Protein AF-A0A9N9FS34-F1 (afdb_monomer)

Mean predicted aligned error: 12.71 Å

Structure (mmCIF, N/CA/C/O backbone):
data_AF-A0A9N9FS34-F1
#
_entry.id   AF-A0A9N9FS34-F1
#
loop_
_atom_site.group_PDB
_atom_site.id
_atom_site.type_symbol
_atom_site.label_atom_id
_atom_site.label_alt_id
_atom_site.label_comp_id
_atom_site.label_asym_id
_atom_site.label_entity_id
_atom_site.label_seq_id
_atom_site.pdbx_PDB_ins_code
_atom_site.Cartn_x
_atom_site.Cartn_y
_atom_site.Cartn_z
_atom_site.occupancy
_atom_site.B_iso_or_equiv
_atom_site.auth_seq_id
_atom_site.auth_comp_id
_atom_site.auth_asym_id
_atom_site.auth_atom_id
_atom_site.pdbx_PDB_model_num
ATOM 1 N N . MET A 1 1 ? -15.683 12.906 25.483 1.00 79.81 1 MET A N 1
ATOM 2 C CA . MET A 1 1 ? -17.028 13.207 24.945 1.00 79.81 1 MET A CA 1
ATOM 3 C C . MET A 1 1 ? -18.031 12.096 25.262 1.00 79.81 1 MET A C 1
ATOM 5 O O . MET A 1 1 ? -18.938 12.357 26.033 1.00 79.81 1 MET A O 1
ATOM 9 N N . LEU A 1 2 ? -17.842 10.854 24.787 1.00 90.06 2 LEU A N 1
ATOM 10 C CA . LEU A 1 2 ? -18.815 9.758 24.986 1.00 90.06 2 LEU A CA 1
ATOM 11 C C . LEU A 1 2 ? -19.001 9.322 26.453 1.00 90.06 2 LEU A C 1
ATOM 13 O O . LEU A 1 2 ? -20.135 9.192 26.899 1.00 90.06 2 LEU A O 1
ATOM 17 N N . ARG A 1 3 ? -17.924 9.222 27.248 1.00 89.62 3 ARG A N 1
ATOM 18 C CA . ARG A 1 3 ? -18.037 8.961 28.704 1.00 89.62 3 ARG A CA 1
ATOM 19 C C . ARG A 1 3 ? -18.913 9.981 29.441 1.00 89.62 3 ARG A C 1
ATOM 21 O O . ARG A 1 3 ? -19.637 9.620 30.35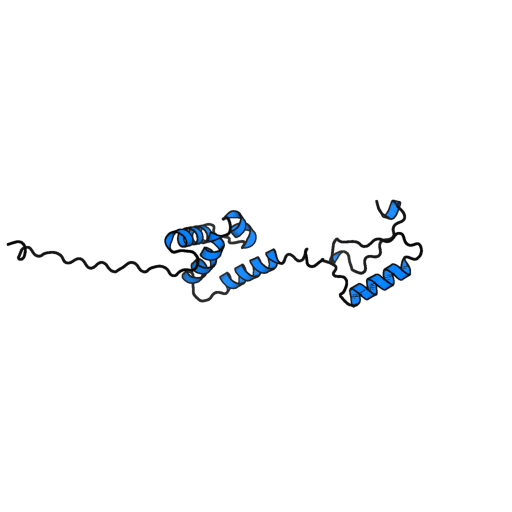6 1.00 89.62 3 ARG A O 1
ATOM 28 N N . HIS A 1 4 ? -18.886 11.248 29.018 1.00 91.00 4 HIS A N 1
ATOM 29 C CA . HIS A 1 4 ? -19.701 12.307 29.633 1.00 91.00 4 HIS A CA 1
ATOM 30 C C . HIS A 1 4 ? -21.183 12.209 29.235 1.00 91.00 4 HIS A C 1
ATOM 32 O O . HIS A 1 4 ? -22.031 12.800 29.889 1.00 91.00 4 HIS A O 1
ATOM 38 N N . MET A 1 5 ? -21.497 11.451 28.181 1.00 90.62 5 MET A N 1
ATOM 39 C CA . MET A 1 5 ? -22.861 11.142 27.744 1.00 90.62 5 MET A CA 1
ATOM 40 C C . MET A 1 5 ? -23.382 9.825 28.350 1.00 90.62 5 MET A C 1
ATOM 42 O O . MET A 1 5 ? -24.406 9.315 27.902 1.00 90.62 5 MET A O 1
ATOM 46 N N . GLY A 1 6 ? -22.671 9.260 29.336 1.00 91.88 6 GLY A N 1
ATOM 47 C CA . GLY A 1 6 ? -23.024 7.994 29.982 1.00 91.88 6 GLY A CA 1
ATOM 48 C C . GLY A 1 6 ? -22.646 6.744 29.184 1.00 91.88 6 GLY A C 1
ATOM 49 O O . GLY A 1 6 ? -23.124 5.663 29.507 1.00 91.88 6 GLY A O 1
ATOM 50 N N . CYS A 1 7 ? -21.816 6.862 28.141 1.00 94.19 7 CYS A N 1
ATOM 51 C CA . CYS A 1 7 ? -21.351 5.692 27.398 1.00 94.19 7 CYS A CA 1
ATOM 52 C C . CYS A 1 7 ? -20.187 4.984 28.108 1.00 94.19 7 CYS A C 1
ATOM 54 O O . CYS A 1 7 ? -19.284 5.637 28.642 1.00 94.19 7 CYS A O 1
ATOM 56 N N . ILE A 1 8 ? -20.151 3.658 27.996 1.00 94.44 8 ILE A N 1
ATOM 57 C CA . ILE A 1 8 ? -19.084 2.776 28.481 1.00 94.44 8 ILE A CA 1
ATOM 58 C C . ILE A 1 8 ? -18.320 2.212 27.275 1.00 94.44 8 ILE A C 1
ATOM 60 O O . ILE A 1 8 ? -18.922 1.846 26.267 1.00 94.44 8 ILE A O 1
ATOM 64 N N . GLU A 1 9 ? -16.992 2.190 27.364 1.00 94.06 9 GLU A N 1
ATOM 65 C CA . GLU A 1 9 ? -16.096 1.617 26.350 1.00 94.06 9 GLU A CA 1
ATOM 66 C C . GLU A 1 9 ? -16.074 0.090 26.497 1.00 94.06 9 GLU A C 1
ATOM 68 O O . GLU A 1 9 ? -15.795 -0.409 27.584 1.00 94.06 9 GLU A O 1
ATOM 73 N N . ILE A 1 10 ? -16.359 -0.637 25.417 1.00 94.75 10 ILE A N 1
ATOM 74 C CA . ILE A 1 10 ? -16.506 -2.105 25.388 1.00 94.75 10 ILE A CA 1
ATOM 75 C C . ILE A 1 10 ? -15.690 -2.745 24.251 1.00 94.75 10 ILE A C 1
ATOM 77 O O . ILE A 1 10 ? -16.059 -3.772 23.688 1.00 94.75 10 ILE A O 1
ATOM 81 N N . THR A 1 11 ? -14.589 -2.102 23.860 1.00 93.62 11 THR A N 1
ATOM 82 C CA . THR A 1 11 ? -13.697 -2.571 22.791 1.00 93.62 11 THR A CA 1
ATOM 83 C C . THR A 1 11 ? -13.103 -3.951 23.138 1.00 93.62 11 THR A C 1
ATOM 85 O O . THR A 1 11 ? -12.414 -4.056 24.152 1.00 93.62 11 THR A O 1
ATOM 88 N N . PRO A 1 12 ? -13.298 -4.999 22.307 1.00 93.06 12 PRO A N 1
ATOM 89 C CA . PRO A 1 12 ? -12.899 -6.378 22.636 1.00 93.06 12 PRO A CA 1
ATOM 90 C C . PRO A 1 12 ? -11.414 -6.692 22.357 1.00 93.06 12 PRO A C 1
ATOM 92 O O . PRO A 1 12 ? -10.974 -7.838 22.474 1.00 93.06 12 PRO A O 1
ATOM 95 N N . TYR A 1 13 ? -10.633 -5.690 21.946 1.00 90.44 13 TYR A N 1
ATOM 96 C CA . TYR A 1 13 ? -9.224 -5.816 21.583 1.00 90.44 13 TYR A CA 1
ATOM 97 C C . TYR A 1 13 ? -8.374 -4.683 22.169 1.00 90.44 13 TYR A C 1
ATOM 99 O O . TYR A 1 13 ? -8.860 -3.603 22.501 1.00 90.44 13 TYR A O 1
ATOM 107 N N . ASN A 1 14 ? -7.063 -4.924 22.267 1.00 86.94 14 ASN A N 1
ATOM 108 C CA . ASN A 1 14 ? -6.111 -3.934 22.770 1.00 86.94 14 ASN A CA 1
ATOM 109 C C . ASN A 1 14 ? -5.995 -2.730 21.824 1.00 86.94 14 ASN A C 1
ATOM 111 O O . ASN A 1 14 ? -5.940 -2.904 20.607 1.00 86.94 14 ASN A O 1
ATOM 115 N N . LYS A 1 15 ? -5.808 -1.526 22.381 1.00 84.94 15 LYS A N 1
ATOM 116 C CA . LYS A 1 15 ? -5.610 -0.280 21.606 1.00 84.94 15 LYS A CA 1
ATOM 117 C C . LYS A 1 15 ? -4.403 -0.319 20.661 1.00 84.94 15 LYS A C 1
ATOM 119 O O . LYS A 1 15 ? -4.354 0.408 19.681 1.00 84.94 15 LYS A O 1
ATOM 124 N N . ASN A 1 16 ? -3.445 -1.212 20.913 1.00 84.38 16 ASN A N 1
ATOM 125 C CA . ASN A 1 16 ? -2.297 -1.425 20.028 1.00 84.38 16 ASN A CA 1
ATOM 126 C C . ASN A 1 16 ? -2.6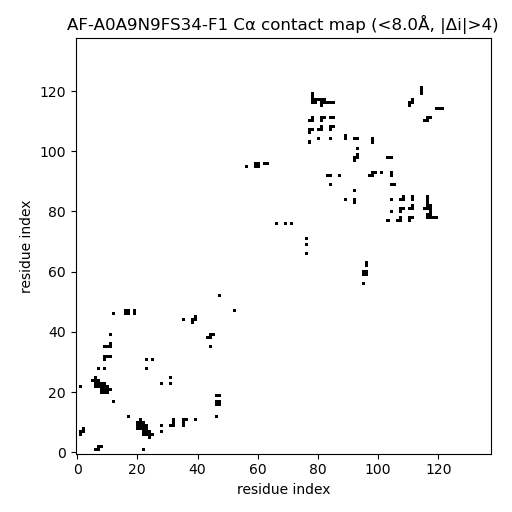89 -2.113 18.707 1.00 84.38 16 ASN A C 1
ATOM 128 O O . ASN A 1 16 ? -1.914 -2.078 17.757 1.00 84.38 16 ASN A O 1
ATOM 132 N N . GLN A 1 17 ? -3.846 -2.786 18.657 1.00 83.69 17 GLN A N 1
ATOM 133 C CA . GLN A 1 17 ? -4.326 -3.482 17.461 1.00 83.69 17 GLN A CA 1
ATOM 134 C C . GLN A 1 17 ? -5.105 -2.560 16.522 1.00 83.69 17 GLN A C 1
ATOM 136 O O . GLN A 1 17 ? -5.085 -2.772 15.311 1.00 83.69 17 GLN A O 1
ATOM 141 N N . SER A 1 18 ? -5.812 -1.567 17.063 1.00 84.50 18 SER A N 1
ATOM 142 C CA . SER A 1 18 ? -6.636 -0.647 16.286 1.00 84.50 18 SER A CA 1
ATOM 143 C C . SER A 1 18 ? -6.998 0.599 17.090 1.00 84.50 18 SER A C 1
ATOM 145 O O . SER A 1 18 ? -7.174 0.536 18.306 1.00 84.50 18 SER A O 1
ATOM 147 N N . GLU A 1 19 ? -7.157 1.714 16.380 1.00 85.31 19 GLU A N 1
ATOM 148 C CA . GLU A 1 19 ? -7.630 2.995 16.917 1.00 85.31 19 GLU A CA 1
ATOM 149 C C . GLU A 1 19 ? -9.164 3.053 17.040 1.00 85.31 19 GLU A C 1
ATOM 151 O O . GLU A 1 19 ? -9.702 3.981 17.642 1.00 85.31 19 GLU A O 1
ATOM 156 N N . PHE A 1 20 ? -9.885 2.083 16.465 1.00 86.56 20 PHE A N 1
ATOM 157 C CA . PHE A 1 20 ? -11.344 2.041 16.517 1.00 86.56 20 PHE A CA 1
ATOM 158 C C . PHE A 1 20 ? -11.830 1.524 17.871 1.00 86.56 20 PHE A C 1
ATOM 160 O O . PHE A 1 20 ? -11.448 0.435 18.301 1.00 86.56 20 PHE A O 1
ATOM 167 N N . GLU A 1 21 ? -12.722 2.279 18.508 1.00 91.19 21 GLU A N 1
ATOM 168 C CA . GLU A 1 21 ? -13.302 1.949 19.810 1.00 91.19 21 GLU A CA 1
ATOM 169 C C . GLU A 1 21 ? -14.797 1.632 19.692 1.00 91.19 21 GLU A C 1
ATOM 171 O O . GLU A 1 21 ? -15.529 2.282 18.939 1.00 91.19 21 GLU A O 1
ATOM 176 N N . PHE A 1 22 ? -15.264 0.672 20.490 1.00 91.75 22 PHE A N 1
ATOM 177 C CA . PHE A 1 22 ? -16.681 0.341 20.623 1.00 91.75 22 PHE A CA 1
ATOM 178 C C . PHE A 1 22 ? -17.231 0.907 21.929 1.00 91.75 22 PHE A C 1
ATOM 180 O O . PHE A 1 22 ? -16.602 0.805 22.982 1.00 91.75 22 PHE A O 1
ATOM 187 N N . TRP A 1 23 ? -18.419 1.504 21.859 1.00 94.88 23 TRP A N 1
ATOM 188 C CA . TRP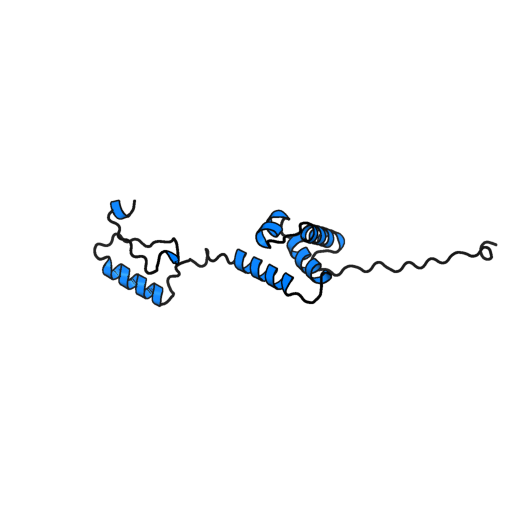 A 1 23 ? -19.053 2.187 22.981 1.00 94.88 23 TRP A CA 1
ATOM 189 C C . TRP A 1 23 ? -20.524 1.791 23.078 1.00 94.88 23 TRP A C 1
ATOM 191 O O . TRP A 1 23 ? -21.230 1.804 22.070 1.00 94.88 23 TRP A O 1
ATOM 201 N N . THR A 1 24 ? -21.003 1.506 24.288 1.00 94.69 24 THR A N 1
ATOM 202 C CA . THR A 1 24 ? -22.423 1.247 24.570 1.00 94.69 24 THR A CA 1
ATOM 203 C C . THR A 1 24 ? -22.997 2.284 25.528 1.00 94.69 24 THR A C 1
ATOM 205 O O . THR A 1 24 ? -22.274 2.881 26.322 1.00 94.69 24 THR A O 1
ATOM 208 N N . ARG A 1 25 ? -24.311 2.504 25.447 1.00 94.56 25 ARG A N 1
ATOM 209 C CA . ARG A 1 25 ? -25.114 3.231 26.450 1.00 94.56 25 ARG A CA 1
ATOM 210 C C . ARG A 1 25 ? -26.072 2.302 27.201 1.00 94.56 25 ARG A C 1
ATOM 212 O O . ARG A 1 25 ? -26.959 2.787 27.898 1.00 94.56 25 ARG A O 1
ATOM 219 N N . SER A 1 26 ? -25.946 0.990 27.002 1.00 92.50 26 SER A N 1
ATOM 220 C CA . SER A 1 26 ? -26.738 -0.002 27.723 1.00 92.50 26 SER A CA 1
ATOM 221 C C . SER A 1 26 ? -26.470 0.101 29.223 1.00 92.50 26 SER A C 1
ATOM 223 O O . SER A 1 26 ? -25.339 0.338 29.645 1.00 92.50 26 SER A O 1
ATOM 225 N N . LEU A 1 27 ? -27.522 -0.094 30.018 1.00 86.12 27 LEU A N 1
ATOM 226 C CA . LEU A 1 27 ? -27.410 -0.217 31.473 1.00 86.12 27 LEU A CA 1
ATOM 227 C C . LEU A 1 27 ? -26.673 -1.502 31.874 1.00 86.12 27 LEU A C 1
ATOM 229 O O . LEU A 1 27 ? -26.016 -1.532 32.907 1.00 86.12 27 LEU A O 1
ATOM 233 N N . ASP A 1 28 ? -26.792 -2.545 31.051 1.00 87.94 28 ASP A N 1
ATOM 234 C CA . ASP A 1 28 ? -26.116 -3.829 31.209 1.00 87.94 28 ASP A CA 1
ATOM 235 C C . ASP A 1 28 ? -25.029 -3.927 30.132 1.00 87.94 28 ASP A C 1
ATOM 237 O O . ASP A 1 28 ? -25.240 -4.473 29.047 1.00 87.94 28 ASP A O 1
ATOM 241 N N . SER A 1 29 ? -23.887 -3.290 30.400 1.00 91.50 29 SER A N 1
ATOM 242 C CA . SER A 1 29 ? -22.739 -3.291 29.488 1.00 91.50 29 SER A CA 1
ATOM 243 C C . SER A 1 29 ? -22.007 -4.630 29.452 1.00 91.50 29 SER A C 1
ATOM 245 O O . SER A 1 29 ? -21.256 -4.877 28.511 1.00 91.50 29 SER A O 1
ATOM 247 N N . ASP A 1 30 ? -22.212 -5.490 30.453 1.00 93.38 30 ASP A N 1
ATOM 248 C CA . ASP A 1 30 ? -21.488 -6.756 30.587 1.00 93.38 30 ASP A CA 1
ATOM 249 C C . ASP A 1 30 ? -21.899 -7.736 29.487 1.00 93.38 30 ASP A C 1
ATOM 251 O O . ASP A 1 30 ? -21.038 -8.333 28.841 1.00 93.38 30 ASP A O 1
ATOM 255 N N . LYS A 1 31 ? -23.201 -7.824 29.183 1.00 92.69 31 LYS A N 1
ATOM 256 C CA . LYS A 1 31 ? -23.700 -8.645 28.065 1.00 92.69 31 LYS A CA 1
ATOM 257 C C . LYS A 1 31 ? -23.229 -8.151 26.704 1.00 92.69 31 LYS A C 1
ATOM 259 O O . LYS A 1 31 ? -22.898 -8.963 25.836 1.00 92.69 31 LYS A O 1
ATOM 264 N N . ASP A 1 32 ? -23.196 -6.833 26.509 1.00 94.06 32 ASP A N 1
ATOM 265 C CA . ASP A 1 32 ? -22.680 -6.233 25.275 1.00 94.06 32 ASP A CA 1
ATOM 266 C C . ASP A 1 32 ? -21.187 -6.560 25.115 1.00 94.06 32 ASP A C 1
ATOM 268 O O . ASP A 1 32 ? -20.749 -6.949 24.030 1.00 94.06 32 ASP A O 1
ATOM 272 N N . CYS A 1 33 ? -20.423 -6.460 26.208 1.00 94.44 33 CYS A N 1
ATOM 273 C CA . CYS A 1 33 ? -19.002 -6.791 26.253 1.00 94.44 33 CYS A CA 1
ATOM 274 C C . CYS A 1 33 ? -18.759 -8.276 25.936 1.00 94.44 33 CYS A C 1
ATOM 276 O O . CYS A 1 33 ? -17.963 -8.590 25.054 1.00 94.44 33 CYS A O 1
ATOM 278 N N . GLU A 1 34 ? -19.496 -9.192 26.573 1.00 95.44 34 GLU A N 1
ATOM 279 C CA . GLU A 1 34 ? -19.397 -10.636 26.320 1.00 95.44 34 GLU A CA 1
ATOM 280 C C . GLU A 1 34 ? -19.760 -10.987 24.870 1.00 95.44 34 GLU A C 1
ATOM 282 O O . GLU A 1 34 ? -19.051 -11.743 24.201 1.00 95.44 34 GLU A O 1
ATOM 287 N N . THR A 1 35 ? -20.833 -10.393 24.344 1.00 94.31 35 THR A N 1
ATOM 288 C CA . THR A 1 35 ? -21.265 -10.608 22.957 1.00 94.31 35 THR A CA 1
ATOM 289 C C . THR A 1 35 ? -20.206 -10.122 21.970 1.00 94.31 35 THR A C 1
ATOM 291 O O . THR A 1 35 ? -19.843 -10.858 21.051 1.00 94.31 35 THR A O 1
ATOM 294 N N . LEU A 1 36 ? -19.662 -8.914 22.163 1.00 93.94 36 LEU A N 1
ATOM 295 C CA . LEU A 1 36 ? -18.578 -8.387 21.331 1.00 93.94 36 LEU A CA 1
ATOM 296 C C . LEU A 1 36 ? -17.314 -9.241 21.425 1.00 93.94 36 LEU A C 1
ATOM 298 O O . LEU A 1 36 ? -16.687 -9.503 20.397 1.00 93.94 36 LEU A O 1
ATOM 302 N N . GLN A 1 37 ? -16.956 -9.706 22.623 1.00 94.50 37 GLN A N 1
ATOM 303 C CA . GLN A 1 37 ? -15.802 -10.576 22.826 1.00 94.50 37 GLN A CA 1
ATOM 304 C C . GLN A 1 37 ? -15.970 -11.898 22.070 1.00 94.50 37 GLN A C 1
ATOM 306 O O . GLN A 1 37 ? -15.044 -12.340 21.391 1.00 94.50 37 GLN A O 1
ATOM 311 N N . ASN A 1 38 ? -17.161 -12.496 22.119 1.00 95.56 38 ASN A N 1
ATOM 312 C CA . ASN A 1 38 ? -17.485 -13.702 21.364 1.00 95.56 38 ASN A CA 1
ATOM 313 C C . ASN A 1 38 ? -17.397 -13.459 19.853 1.00 95.56 38 ASN A C 1
ATOM 315 O O . ASN A 1 38 ? -16.723 -14.210 19.152 1.00 95.56 38 ASN A O 1
ATOM 319 N N . LEU A 1 39 ? -18.008 -12.388 19.341 1.00 94.44 39 LEU A N 1
ATOM 320 C CA . LEU A 1 39 ? -17.939 -12.038 17.918 1.00 94.44 39 LEU A CA 1
ATOM 321 C C . LEU A 1 39 ? -16.500 -11.785 17.442 1.00 94.44 39 LEU A C 1
ATOM 323 O O . LEU A 1 39 ? -16.140 -12.186 16.334 1.00 94.44 39 LEU A O 1
ATOM 327 N N . TYR A 1 40 ? -15.671 -11.156 18.276 1.00 92.62 40 TYR A N 1
ATOM 328 C CA . TYR A 1 40 ? -14.246 -10.976 18.014 1.00 92.62 40 TYR A CA 1
ATOM 329 C C . TYR A 1 40 ? -13.496 -12.317 17.988 1.00 92.62 40 TYR A C 1
ATOM 331 O O . TYR A 1 40 ? -12.786 -12.601 17.025 1.00 92.62 40 TYR A O 1
ATOM 339 N N . ASN A 1 41 ? -13.719 -13.190 18.975 1.00 92.88 41 ASN A N 1
ATOM 340 C CA . ASN A 1 41 ? -13.109 -14.524 19.032 1.00 92.88 41 ASN A CA 1
ATOM 341 C C . ASN A 1 41 ? -13.508 -15.398 17.829 1.00 92.88 41 ASN A C 1
ATOM 343 O O . ASN A 1 41 ? -12.689 -16.145 17.298 1.00 92.88 41 ASN A O 1
ATOM 347 N N . PHE A 1 42 ? -14.748 -15.267 17.354 1.00 93.69 42 PHE A N 1
ATOM 348 C CA . PHE A 1 42 ? -15.246 -15.933 16.148 1.00 93.69 42 PHE A CA 1
ATOM 349 C C . PHE A 1 42 ? -14.834 -15.239 14.838 1.00 93.69 42 PHE A C 1
ATOM 351 O O . PHE A 1 42 ? -15.263 -15.657 13.766 1.00 93.69 42 PHE A O 1
ATOM 358 N N . SER A 1 43 ? -13.993 -14.200 14.894 1.00 87.12 43 SER A N 1
ATOM 359 C CA . SER A 1 43 ? -13.515 -13.437 13.730 1.00 87.12 43 SER A CA 1
ATOM 360 C C . SER A 1 43 ? -14.611 -12.727 12.918 1.00 87.12 43 SER A C 1
ATOM 362 O O . SER A 1 43 ? -14.366 -12.314 11.785 1.00 87.12 43 SER A O 1
ATOM 364 N N . PHE A 1 44 ? -15.805 -12.535 13.486 1.00 88.38 44 PHE A N 1
ATOM 365 C CA . PHE A 1 44 ? -16.858 -11.710 12.881 1.00 88.38 44 PHE A CA 1
ATOM 366 C C . PHE A 1 44 ? -16.570 -10.213 13.025 1.00 88.38 44 PHE A C 1
ATOM 368 O O . PHE A 1 44 ? -17.027 -9.416 12.207 1.00 88.38 44 PHE A O 1
ATOM 375 N N . ILE A 1 45 ? -15.794 -9.827 14.043 1.00 86.81 45 ILE A N 1
ATOM 376 C CA . ILE A 1 45 ? -15.304 -8.460 14.231 1.00 86.81 45 ILE A CA 1
ATOM 377 C C . ILE A 1 45 ? -13.807 -8.440 13.967 1.00 86.81 45 ILE A C 1
ATOM 379 O O . ILE A 1 45 ? -13.038 -9.138 14.622 1.00 86.81 45 ILE A O 1
ATOM 383 N N . GLN A 1 46 ? -13.392 -7.595 13.029 1.00 81.00 46 GLN A N 1
ATOM 384 C CA . GLN A 1 46 ? -11.987 -7.324 12.767 1.00 81.00 46 GLN A CA 1
ATOM 385 C C . GLN A 1 46 ? -11.617 -5.958 13.355 1.00 81.00 46 GLN A C 1
ATOM 387 O O . GLN A 1 46 ? -12.325 -4.986 13.079 1.00 81.00 46 GLN A O 1
ATOM 392 N N . PRO A 1 47 ? -10.509 -5.847 14.117 1.00 80.44 47 PRO A N 1
ATOM 393 C CA . PRO A 1 47 ? -10.075 -4.575 14.699 1.00 80.44 47 PRO A CA 1
ATOM 394 C C . PRO A 1 47 ? -9.853 -3.496 13.644 1.00 80.44 47 PRO A C 1
ATOM 396 O O . PRO A 1 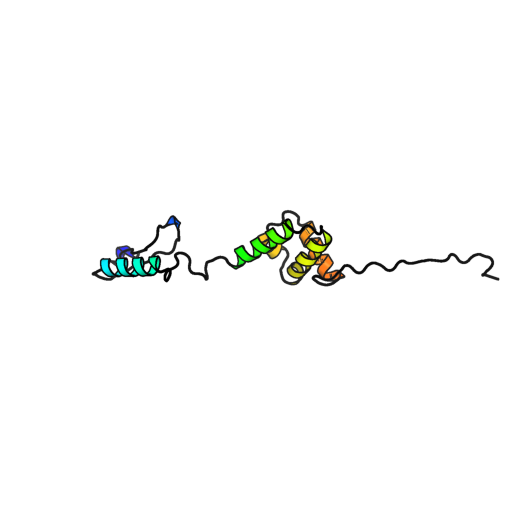47 ? -10.141 -2.322 13.861 1.00 80.44 47 PRO A O 1
ATOM 399 N N . ILE A 1 48 ? -9.355 -3.907 12.481 1.00 74.81 48 ILE A N 1
ATOM 400 C CA . ILE A 1 48 ? -9.165 -3.058 11.315 1.00 74.81 48 ILE A CA 1
ATOM 401 C C . ILE A 1 48 ? -10.162 -3.557 10.272 1.00 74.81 48 ILE A C 1
ATOM 403 O O . ILE A 1 48 ? -9.972 -4.656 9.747 1.00 74.81 48 ILE A O 1
ATOM 407 N N . PRO A 1 49 ? -11.229 -2.801 9.968 1.00 68.06 49 PRO A N 1
ATOM 408 C CA . PRO A 1 49 ? -12.170 -3.215 8.938 1.00 68.06 49 PRO A CA 1
ATOM 409 C C . PRO A 1 49 ? -11.433 -3.439 7.608 1.00 68.06 49 PRO A C 1
ATOM 411 O O . PRO A 1 49 ? -10.535 -2.672 7.269 1.00 68.06 49 PRO A O 1
ATOM 414 N N . ASN A 1 50 ? -11.817 -4.451 6.824 1.00 61.09 50 ASN A N 1
ATOM 415 C CA . ASN A 1 50 ? -11.134 -4.808 5.566 1.00 61.09 50 ASN A CA 1
ATOM 416 C C . ASN A 1 50 ? -10.986 -3.649 4.559 1.00 61.09 50 ASN A C 1
ATOM 418 O O . ASN A 1 50 ? -10.053 -3.656 3.760 1.00 61.09 50 ASN A O 1
ATOM 422 N N . GLN A 1 51 ? -11.863 -2.643 4.614 1.00 58.50 51 GLN A N 1
ATOM 423 C CA . GLN A 1 51 ? -11.751 -1.403 3.830 1.00 58.50 51 GLN A CA 1
ATOM 424 C C . GLN A 1 51 ? -10.562 -0.508 4.246 1.00 58.50 51 GLN A C 1
ATOM 426 O O . GLN A 1 51 ? -10.103 0.311 3.456 1.00 58.50 51 GLN A O 1
ATOM 431 N N . PHE A 1 52 ? -10.067 -0.661 5.480 1.00 57.38 52 PHE A N 1
ATOM 432 C CA . PHE A 1 52 ? -8.886 0.013 6.031 1.00 57.38 52 PHE A CA 1
ATOM 433 C C . PHE A 1 52 ? -7.628 -0.859 5.997 1.00 57.38 52 PHE A C 1
ATOM 435 O O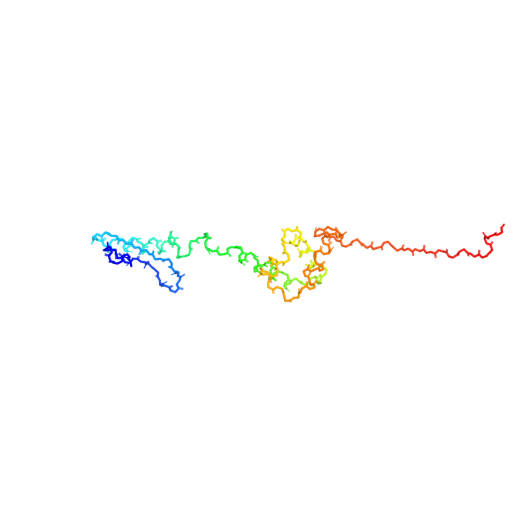 . PHE A 1 52 ? -6.523 -0.325 6.133 1.00 57.38 52 PHE A O 1
ATOM 442 N N . CYS A 1 53 ? -7.748 -2.177 5.773 1.00 60.41 53 CYS A N 1
ATOM 443 C CA . CYS A 1 53 ? -6.610 -2.939 5.273 1.00 60.41 53 CYS A CA 1
ATOM 444 C C . CYS A 1 53 ? -6.154 -2.229 4.006 1.00 60.41 53 CYS A C 1
ATOM 446 O O . CYS A 1 53 ? -6.907 -2.101 3.044 1.00 60.41 53 CYS A O 1
ATOM 448 N N . ASN A 1 54 ? -4.930 -1.712 4.030 1.00 71.88 54 ASN A N 1
ATOM 449 C CA . ASN A 1 54 ? -4.399 -0.909 2.945 1.00 71.88 54 ASN A CA 1
ATOM 450 C C . ASN A 1 54 ? -4.004 -1.862 1.804 1.00 71.88 54 ASN A C 1
ATOM 452 O O . ASN A 1 54 ? -2.825 -2.044 1.513 1.00 71.88 54 ASN A O 1
ATOM 456 N N . GLN A 1 55 ? -4.993 -2.547 1.219 1.00 76.69 55 GLN A N 1
ATOM 457 C CA . GLN A 1 55 ? -4.842 -3.536 0.155 1.00 76.69 55 GLN A CA 1
ATOM 458 C C . GLN A 1 55 ? -4.070 -2.920 -1.007 1.00 76.69 55 GLN A C 1
ATOM 460 O O . GLN A 1 55 ? -3.189 -3.559 -1.564 1.00 76.69 55 GLN A O 1
ATOM 465 N N . THR A 1 56 ? -4.296 -1.632 -1.271 1.00 81.94 56 THR A N 1
ATOM 466 C CA . THR A 1 56 ? -3.504 -0.815 -2.190 1.00 81.94 56 THR A CA 1
ATOM 467 C C . THR A 1 56 ? -2.021 -0.790 -1.809 1.00 81.94 56 THR A C 1
ATOM 469 O O . THR A 1 56 ? -1.168 -1.053 -2.650 1.00 81.94 56 THR A O 1
ATOM 472 N N . LYS A 1 57 ? -1.673 -0.533 -0.542 1.00 84.88 57 LYS A N 1
ATOM 473 C CA . LYS A 1 57 ? -0.279 -0.577 -0.061 1.00 84.88 57 LYS A CA 1
ATOM 474 C C . LYS A 1 57 ? 0.323 -1.981 -0.151 1.00 84.88 57 LYS A C 1
ATOM 476 O O . LYS A 1 57 ? 1.477 -2.106 -0.548 1.00 84.88 57 LYS A O 1
ATOM 481 N N . VAL A 1 58 ? -0.438 -3.021 0.197 1.00 86.62 58 VAL A N 1
ATOM 482 C CA . VAL A 1 58 ? 0.002 -4.422 0.063 1.00 86.62 58 VAL A CA 1
ATOM 483 C C . VAL A 1 58 ? 0.288 -4.740 -1.403 1.00 86.62 58 VAL A C 1
ATOM 485 O O . VAL A 1 58 ? 1.375 -5.204 -1.723 1.00 86.62 58 VAL A O 1
ATOM 488 N N . PHE A 1 59 ? -0.628 -4.387 -2.301 1.00 88.38 59 PHE A N 1
ATOM 489 C CA . PHE A 1 59 ? -0.478 -4.544 -3.743 1.00 88.38 59 PHE A CA 1
ATOM 490 C C . PHE A 1 59 ? 0.778 -3.838 -4.277 1.00 88.38 59 PHE A C 1
ATOM 492 O O . PHE A 1 59 ? 1.602 -4.461 -4.947 1.00 88.38 59 PHE A O 1
ATOM 499 N N . TRP A 1 60 ? 0.985 -2.566 -3.923 1.00 90.19 60 TRP A N 1
ATOM 500 C CA . TRP A 1 60 ? 2.182 -1.820 -4.323 1.00 90.19 60 TRP A CA 1
ATOM 501 C C . TRP A 1 60 ? 3.478 -2.419 -3.762 1.00 90.19 60 TRP A C 1
ATOM 503 O O . TRP A 1 60 ? 4.491 -2.454 -4.465 1.00 90.19 60 TRP A O 1
ATOM 513 N N . ASN A 1 61 ? 3.456 -2.931 -2.530 1.00 89.62 61 ASN A N 1
ATOM 514 C CA . ASN A 1 61 ? 4.593 -3.646 -1.954 1.00 89.62 61 ASN A CA 1
ATOM 515 C C . ASN A 1 61 ? 4.889 -4.943 -2.717 1.00 89.62 61 ASN A C 1
ATOM 517 O O . ASN A 1 61 ? 6.045 -5.176 -3.058 1.00 89.62 61 ASN A O 1
ATOM 521 N N . CYS A 1 62 ? 3.872 -5.733 -3.069 1.00 89.25 62 CYS A N 1
ATOM 522 C CA . CYS A 1 62 ? 4.053 -6.943 -3.873 1.00 89.25 62 CYS A CA 1
ATOM 523 C C . CYS A 1 62 ? 4.664 -6.630 -5.246 1.00 89.25 62 CYS A C 1
ATOM 525 O O . CYS A 1 62 ? 5.582 -7.322 -5.685 1.00 89.25 62 CYS A O 1
ATOM 527 N N . ILE A 1 63 ? 4.223 -5.551 -5.908 1.00 89.31 63 ILE A N 1
ATOM 528 C CA . ILE A 1 63 ? 4.843 -5.094 -7.160 1.00 89.31 63 ILE A CA 1
ATOM 529 C C . ILE A 1 63 ? 6.320 -4.771 -6.930 1.00 89.31 63 ILE A C 1
ATOM 531 O O . ILE A 1 63 ? 7.175 -5.261 -7.669 1.00 89.31 63 ILE A O 1
ATOM 535 N N . ARG A 1 64 ? 6.646 -3.987 -5.900 1.00 89.12 64 ARG A N 1
ATOM 536 C CA . ARG A 1 64 ? 8.035 -3.629 -5.582 1.00 89.12 64 ARG A CA 1
ATOM 537 C C . ARG A 1 64 ? 8.905 -4.862 -5.333 1.00 89.12 64 ARG A C 1
ATOM 539 O O . ARG A 1 64 ? 9.998 -4.958 -5.887 1.00 89.12 64 ARG A O 1
ATOM 546 N N . GLU A 1 65 ? 8.427 -5.800 -4.524 1.00 88.44 65 GLU A N 1
ATOM 547 C CA . GLU A 1 65 ? 9.133 -7.050 -4.234 1.00 88.44 65 GLU A CA 1
ATOM 548 C C . GLU A 1 65 ? 9.342 -7.878 -5.500 1.00 88.44 65 GLU A C 1
ATOM 550 O O . GLU A 1 65 ? 10.456 -8.336 -5.749 1.00 88.44 65 GLU A O 1
ATOM 555 N N . SER A 1 66 ? 8.321 -7.987 -6.354 1.00 85.12 66 SER A N 1
ATOM 556 C CA . SER A 1 66 ? 8.430 -8.698 -7.630 1.00 85.12 66 SER A CA 1
ATOM 557 C C . SER A 1 66 ? 9.454 -8.056 -8.575 1.00 85.12 66 SER A C 1
ATOM 559 O O . SER A 1 66 ? 10.251 -8.764 -9.192 1.00 85.12 66 SER A O 1
ATOM 561 N N . LEU A 1 67 ? 9.512 -6.718 -8.637 1.00 86.19 67 LEU A N 1
ATOM 562 C CA . LEU A 1 67 ? 10.501 -5.984 -9.431 1.00 86.19 67 LEU A CA 1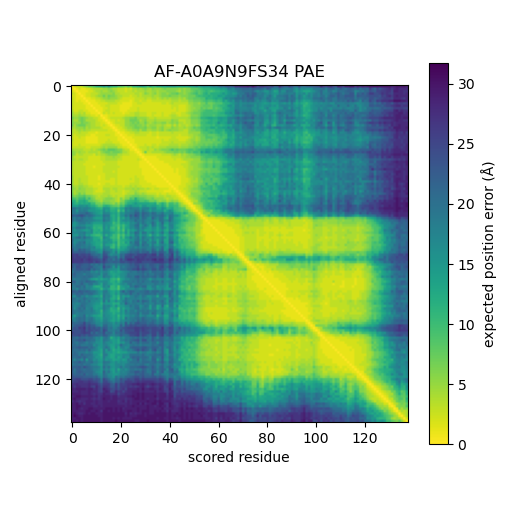
ATOM 563 C C . LEU A 1 67 ? 11.925 -6.220 -8.910 1.00 86.19 67 LEU A C 1
ATOM 565 O O . LEU A 1 67 ? 12.841 -6.420 -9.708 1.00 86.19 67 LEU A O 1
ATOM 569 N N . ASN A 1 68 ? 12.111 -6.247 -7.588 1.00 83.06 68 ASN A N 1
ATOM 570 C CA . ASN A 1 68 ? 13.404 -6.508 -6.954 1.00 83.06 68 ASN A CA 1
ATOM 571 C C . ASN A 1 68 ? 13.861 -7.965 -7.127 1.00 83.06 68 ASN A C 1
ATOM 573 O O . ASN A 1 68 ? 15.034 -8.202 -7.425 1.00 83.06 68 ASN A O 1
ATOM 577 N N . ALA A 1 69 ? 12.944 -8.925 -6.986 1.00 82.75 69 ALA A N 1
ATOM 578 C CA . ALA A 1 69 ? 13.205 -10.357 -7.122 1.00 82.75 69 ALA A CA 1
ATOM 579 C C . ALA A 1 69 ? 13.370 -10.814 -8.581 1.00 82.75 69 ALA A C 1
ATOM 581 O O . ALA A 1 69 ? 13.883 -11.909 -8.825 1.00 82.75 69 ALA A O 1
ATOM 582 N N . ASN A 1 70 ? 12.953 -10.000 -9.561 1.00 79.62 70 ASN A N 1
ATOM 583 C CA . ASN A 1 70 ? 13.035 -10.363 -10.972 1.00 79.62 70 ASN A CA 1
ATOM 584 C C . ASN A 1 70 ? 14.501 -10.587 -11.399 1.00 79.62 70 ASN A C 1
ATOM 586 O O . ASN A 1 70 ? 15.302 -9.647 -11.437 1.00 79.62 70 ASN A O 1
ATOM 590 N N . LYS A 1 71 ? 14.828 -11.841 -11.745 1.00 76.44 71 LYS A N 1
ATOM 591 C CA . LYS A 1 71 ? 16.166 -12.308 -12.152 1.00 76.44 71 LYS A CA 1
ATOM 592 C C . LYS A 1 71 ? 16.499 -12.041 -13.623 1.00 76.44 71 LYS A C 1
ATOM 594 O O . LYS A 1 71 ? 17.650 -12.181 -14.017 1.00 76.44 71 LYS A O 1
ATOM 599 N N . ARG A 1 72 ? 15.519 -11.654 -14.441 1.00 72.19 72 ARG A N 1
ATOM 600 C CA . ARG A 1 72 ? 15.641 -11.513 -15.903 1.00 72.19 72 ARG A CA 1
ATOM 601 C C . ARG A 1 72 ? 16.169 -10.138 -16.354 1.00 72.19 72 ARG A C 1
ATOM 603 O O . ARG A 1 72 ? 16.041 -9.747 -17.511 1.00 72.19 72 ARG A O 1
ATOM 610 N N . GLY A 1 73 ? 16.820 -9.412 -15.445 1.00 76.56 73 GLY A N 1
ATOM 611 C CA . GLY A 1 73 ? 17.573 -8.195 -15.748 1.00 76.56 73 GLY A CA 1
ATOM 612 C C . GLY A 1 73 ? 16.728 -6.927 -15.921 1.00 76.56 73 GLY A C 1
ATOM 613 O O . GLY A 1 73 ? 15.518 -6.900 -15.701 1.00 76.56 73 GLY A O 1
ATOM 614 N N . GLN A 1 74 ? 17.398 -5.833 -16.291 1.00 79.88 74 GLN A N 1
ATOM 615 C CA . GLN A 1 74 ? 16.800 -4.490 -16.334 1.00 79.88 74 GLN A CA 1
ATOM 616 C C . GLN A 1 74 ? 15.746 -4.319 -17.440 1.00 79.88 74 GLN A C 1
ATOM 618 O O . GLN A 1 74 ? 14.805 -3.544 -17.274 1.00 79.88 74 GLN A O 1
ATOM 623 N N . ASN A 1 75 ? 15.864 -5.051 -18.554 1.00 80.81 75 ASN A N 1
ATOM 624 C CA . ASN A 1 75 ? 14.930 -4.936 -19.677 1.00 80.81 75 ASN A CA 1
ATOM 625 C C . ASN A 1 75 ? 13.507 -5.332 -19.291 1.00 80.81 75 ASN A C 1
ATOM 627 O O . ASN A 1 75 ? 12.575 -4.576 -19.546 1.00 80.81 75 ASN A O 1
ATOM 631 N N . GLU A 1 76 ? 13.330 -6.472 -18.634 1.00 81.56 76 GLU A N 1
ATOM 632 C CA . GLU A 1 76 ? 11.996 -6.903 -18.228 1.00 81.56 76 GLU A CA 1
ATOM 633 C C . GLU A 1 76 ? 11.419 -6.054 -17.098 1.00 81.56 76 GLU A C 1
ATOM 635 O O . GLU A 1 76 ? 10.236 -5.720 -17.129 1.00 81.56 76 GLU A O 1
ATOM 640 N N . ARG A 1 77 ? 12.251 -5.631 -16.136 1.00 86.75 77 ARG A N 1
ATOM 641 C CA . ARG A 1 77 ? 11.825 -4.688 -15.088 1.00 86.75 77 ARG A CA 1
ATOM 642 C C . ARG A 1 77 ? 11.267 -3.409 -15.705 1.00 86.75 77 ARG A C 1
ATOM 644 O O . ARG A 1 77 ? 10.202 -2.953 -15.302 1.00 86.75 77 ARG A O 1
ATOM 651 N N . ARG A 1 78 ? 11.942 -2.878 -16.728 1.00 87.88 78 ARG A N 1
ATOM 652 C CA . ARG A 1 78 ? 11.488 -1.715 -17.497 1.00 87.88 78 ARG A CA 1
ATOM 653 C C . ARG A 1 78 ? 10.180 -1.977 -18.251 1.00 87.88 78 ARG A C 1
ATOM 655 O O . ARG A 1 78 ? 9.337 -1.089 -18.256 1.00 87.88 78 ARG A O 1
ATOM 662 N N . ARG A 1 79 ? 9.974 -3.167 -18.830 1.00 88.31 79 ARG A N 1
ATOM 663 C CA . ARG A 1 79 ? 8.704 -3.551 -19.488 1.00 88.31 79 ARG A CA 1
ATOM 664 C C . ARG A 1 79 ? 7.535 -3.606 -18.506 1.00 88.31 79 ARG A C 1
ATOM 666 O O . ARG A 1 79 ? 6.476 -3.063 -18.785 1.00 88.31 79 ARG A O 1
ATOM 673 N N . ILE A 1 80 ? 7.718 -4.229 -17.343 1.00 88.81 80 ILE A N 1
ATOM 674 C CA . ILE A 1 80 ? 6.666 -4.298 -16.317 1.00 88.81 80 ILE A CA 1
ATOM 675 C C . ILE A 1 80 ? 6.369 -2.895 -15.780 1.00 88.81 80 ILE A C 1
ATOM 677 O O . ILE A 1 80 ? 5.212 -2.487 -15.688 1.00 88.81 80 ILE A O 1
ATOM 681 N N . LEU A 1 81 ? 7.417 -2.123 -15.482 1.00 90.31 81 LEU A N 1
ATOM 682 C CA . LEU A 1 81 ? 7.266 -0.762 -14.985 1.00 90.31 81 LEU A CA 1
ATOM 683 C C . LEU A 1 81 ? 6.624 0.163 -16.031 1.00 90.31 81 LEU A C 1
ATOM 685 O O . LEU A 1 81 ? 5.889 1.065 -15.645 1.00 90.31 81 LEU A O 1
ATOM 689 N N . SER A 1 82 ? 6.831 -0.071 -17.333 1.00 92.56 82 SER A N 1
ATOM 690 C CA . SER A 1 82 ? 6.213 0.728 -18.400 1.00 92.56 82 SER A CA 1
ATOM 691 C C . SER A 1 82 ? 4.695 0.536 -18.487 1.00 92.56 82 SER A C 1
ATOM 693 O O . SER A 1 82 ? 3.990 1.486 -18.816 1.00 92.56 82 SER A O 1
ATOM 695 N N . ILE A 1 83 ? 4.168 -0.639 -18.114 1.00 92.31 83 ILE A N 1
ATOM 696 C CA . ILE A 1 83 ? 2.716 -0.872 -17.990 1.00 92.31 83 ILE A CA 1
ATOM 697 C C . ILE A 1 83 ? 2.123 0.031 -16.908 1.00 92.31 83 ILE A C 1
ATOM 699 O O . ILE A 1 83 ? 1.107 0.687 -17.126 1.00 92.31 83 ILE A O 1
ATOM 703 N N . ILE A 1 84 ? 2.789 0.100 -15.755 1.00 91.81 84 ILE A N 1
ATOM 704 C CA . ILE A 1 84 ? 2.361 0.917 -14.616 1.00 91.81 84 ILE A CA 1
ATOM 705 C C . ILE A 1 84 ? 2.507 2.407 -14.954 1.00 91.81 84 ILE A C 1
ATOM 707 O O . ILE A 1 84 ? 1.576 3.181 -14.755 1.00 91.81 84 ILE A O 1
ATOM 711 N N . ALA A 1 85 ? 3.643 2.799 -15.535 1.00 90.69 85 ALA A N 1
ATOM 712 C CA . ALA A 1 85 ? 3.940 4.164 -15.971 1.00 90.69 85 ALA A CA 1
ATOM 713 C C . ALA A 1 85 ? 2.968 4.717 -17.020 1.00 90.69 85 ALA A C 1
ATOM 715 O O . ALA A 1 85 ? 2.858 5.929 -17.180 1.00 90.69 85 ALA A O 1
ATOM 716 N N . ASN A 1 86 ? 2.261 3.842 -17.734 1.00 93.56 86 ASN A N 1
ATOM 717 C CA . ASN A 1 86 ? 1.227 4.244 -18.676 1.00 93.56 86 ASN A CA 1
ATOM 718 C C . ASN A 1 86 ? -0.100 4.620 -17.996 1.00 93.56 86 ASN A C 1
ATOM 720 O O . ASN A 1 86 ? -0.898 5.331 -18.595 1.00 93.56 86 ASN A O 1
ATOM 724 N N . GLN A 1 87 ? -0.351 4.120 -16.783 1.00 93.12 87 GLN A N 1
ATOM 725 C CA . GLN A 1 87 ? -1.621 4.301 -16.067 1.00 93.12 87 GLN A CA 1
ATOM 726 C C . GLN A 1 87 ? -1.515 5.261 -14.878 1.00 93.12 87 GLN A C 1
ATOM 728 O O . GLN A 1 87 ? -2.513 5.856 -14.487 1.00 93.12 87 GLN A O 1
ATOM 733 N N . PHE A 1 88 ? -0.322 5.415 -14.304 1.00 91.06 88 PHE A N 1
ATOM 734 C CA . PHE A 1 88 ? -0.092 6.212 -13.101 1.00 91.06 88 PHE A CA 1
ATOM 735 C C . PHE A 1 88 ? 0.906 7.336 -13.361 1.00 91.06 88 PHE A C 1
ATOM 737 O O . PHE A 1 88 ? 1.827 7.210 -14.171 1.00 91.06 88 PHE A O 1
ATOM 744 N N . THR A 1 89 ? 0.748 8.436 -12.633 1.00 89.56 89 THR A N 1
ATOM 745 C CA . THR A 1 89 ? 1.676 9.565 -12.693 1.00 89.56 89 THR A CA 1
ATOM 746 C C . THR A 1 89 ? 3.023 9.220 -12.057 1.00 89.56 89 THR A C 1
ATOM 748 O O . THR A 1 89 ? 3.146 8.318 -11.223 1.00 89.56 89 THR A O 1
ATOM 751 N N . TYR A 1 90 ? 4.055 9.983 -12.418 1.00 87.75 90 TYR A N 1
ATOM 752 C CA . TYR A 1 90 ? 5.389 9.840 -11.834 1.00 87.75 90 TYR A CA 1
ATOM 753 C C . TYR A 1 90 ? 5.362 9.918 -10.298 1.00 87.75 90 TYR A C 1
ATOM 755 O O . TYR A 1 90 ? 5.975 9.083 -9.631 1.00 87.75 90 TYR A O 1
ATOM 763 N N . ASP A 1 91 ? 4.626 10.881 -9.736 1.00 88.56 91 ASP A N 1
ATOM 764 C CA . ASP A 1 91 ? 4.567 11.096 -8.288 1.00 88.56 91 ASP A CA 1
ATOM 765 C C . ASP A 1 91 ? 3.860 9.948 -7.563 1.00 88.56 91 ASP A C 1
ATOM 767 O O . ASP A 1 91 ? 4.322 9.509 -6.507 1.00 88.56 91 ASP A O 1
ATOM 771 N N . GLU A 1 92 ? 2.792 9.398 -8.147 1.00 90.25 92 GLU A N 1
ATOM 772 C CA . GLU A 1 92 ? 2.111 8.215 -7.615 1.00 90.25 92 GLU A CA 1
ATOM 773 C C . GLU A 1 92 ? 3.039 7.001 -7.603 1.00 90.25 92 GLU A C 1
ATOM 775 O O . GLU A 1 92 ? 3.146 6.314 -6.587 1.00 90.25 92 GLU A O 1
ATOM 780 N N . ILE A 1 93 ? 3.762 6.758 -8.697 1.00 90.50 93 ILE A N 1
ATOM 781 C CA . ILE A 1 93 ? 4.693 5.629 -8.810 1.00 90.50 93 ILE A CA 1
ATOM 782 C C . ILE A 1 93 ? 5.844 5.786 -7.821 1.00 90.50 93 ILE A C 1
ATOM 784 O O . ILE A 1 93 ? 6.167 4.844 -7.096 1.00 90.50 93 ILE A O 1
ATOM 788 N N . LYS A 1 94 ? 6.442 6.979 -7.740 1.00 89.19 94 LYS A N 1
ATOM 789 C CA . LYS A 1 94 ? 7.536 7.271 -6.811 1.00 89.19 94 LYS A CA 1
ATOM 790 C C . LYS A 1 94 ? 7.099 7.067 -5.361 1.00 89.19 94 LYS A C 1
ATOM 792 O O . LYS A 1 94 ? 7.792 6.385 -4.606 1.00 89.19 94 LYS A O 1
ATOM 797 N N . LYS A 1 95 ? 5.934 7.604 -4.987 1.00 88.75 95 LYS A N 1
ATOM 798 C CA . LYS A 1 95 ? 5.369 7.479 -3.638 1.00 88.75 95 LYS A CA 1
ATOM 799 C C . LYS A 1 95 ? 5.028 6.029 -3.290 1.00 88.75 95 LYS A C 1
ATOM 801 O O . LYS A 1 95 ? 5.365 5.568 -2.203 1.00 88.75 95 LYS A O 1
ATOM 806 N N . ASN A 1 96 ? 4.385 5.302 -4.201 1.00 89.50 96 ASN A N 1
ATOM 807 C CA . ASN A 1 96 ? 3.859 3.967 -3.920 1.00 89.50 96 ASN A CA 1
ATOM 808 C C . ASN A 1 96 ? 4.925 2.866 -4.024 1.00 89.50 96 ASN A C 1
ATOM 810 O O . ASN A 1 96 ? 4.963 1.955 -3.195 1.00 89.50 96 ASN A O 1
ATOM 814 N N . LEU A 1 97 ? 5.840 2.948 -4.994 1.00 86.69 97 LEU A N 1
ATOM 815 C CA . LEU A 1 97 ? 6.909 1.961 -5.179 1.00 86.69 97 LEU A CA 1
ATOM 816 C C . LEU A 1 97 ? 8.208 2.316 -4.446 1.00 86.69 97 LEU A C 1
ATOM 818 O O . LEU A 1 97 ? 9.106 1.479 -4.436 1.00 86.69 97 LEU A O 1
ATOM 822 N N . ASN A 1 98 ? 8.311 3.488 -3.806 1.00 83.69 98 ASN A N 1
ATOM 823 C CA . ASN A 1 98 ? 9.508 3.953 -3.084 1.00 83.69 98 ASN A CA 1
ATOM 824 C C . ASN A 1 98 ? 10.806 3.720 -3.881 1.00 83.69 98 ASN A C 1
ATOM 826 O O . ASN A 1 98 ? 11.824 3.282 -3.341 1.00 83.69 98 ASN A O 1
ATOM 830 N N . ILE A 1 99 ? 10.739 3.936 -5.196 1.00 77.44 99 ILE A N 1
ATOM 831 C CA . ILE A 1 99 ? 11.877 3.763 -6.095 1.00 77.44 99 ILE A CA 1
ATOM 832 C C . ILE A 1 99 ? 12.808 4.953 -5.871 1.00 77.44 99 ILE A C 1
ATOM 834 O O . ILE A 1 99 ? 12.411 6.103 -6.047 1.00 77.44 99 ILE A O 1
ATOM 838 N N . ALA A 1 100 ? 14.048 4.665 -5.475 1.00 66.06 100 ALA A N 1
ATOM 839 C CA . ALA A 1 100 ? 15.031 5.689 -5.132 1.00 66.06 100 ALA A CA 1
ATOM 840 C C . ALA A 1 100 ? 15.498 6.513 -6.347 1.00 66.06 100 ALA A C 1
ATOM 842 O O . ALA A 1 100 ? 15.828 7.686 -6.198 1.00 66.06 100 ALA A O 1
ATOM 843 N N . SER A 1 101 ? 15.520 5.913 -7.544 1.00 73.38 101 SER A N 1
ATOM 844 C CA . SER A 1 101 ? 15.998 6.567 -8.767 1.00 73.38 101 SER A CA 1
ATOM 845 C C . SER A 1 101 ? 14.844 7.108 -9.612 1.00 73.38 101 SER A C 1
ATOM 847 O O . SER A 1 101 ? 13.991 6.355 -10.088 1.00 73.38 101 SER A O 1
ATOM 849 N N . SER A 1 102 ? 14.870 8.421 -9.847 1.00 76.50 102 SER A N 1
ATOM 850 C CA . SER A 1 102 ? 14.029 9.109 -10.832 1.00 76.50 102 SER A CA 1
ATOM 851 C C . SER A 1 102 ? 14.208 8.557 -12.245 1.00 76.50 102 SER A C 1
ATOM 853 O O . SER A 1 102 ? 13.258 8.529 -13.029 1.00 76.50 102 SER A O 1
ATOM 855 N N . ASP A 1 103 ? 15.413 8.087 -12.562 1.00 84.19 103 ASP A N 1
ATOM 856 C CA . ASP A 1 103 ? 15.797 7.688 -13.914 1.00 84.19 103 ASP A CA 1
ATOM 857 C C . ASP A 1 103 ? 15.070 6.414 -14.330 1.00 84.19 103 ASP A C 1
ATOM 859 O O . ASP A 1 103 ? 14.584 6.321 -15.451 1.00 84.19 103 ASP A O 1
ATOM 863 N N . THR A 1 104 ? 14.877 5.470 -13.406 1.00 85.88 104 THR A N 1
ATOM 864 C CA . THR A 1 104 ? 14.144 4.227 -13.676 1.00 85.88 104 THR A CA 1
ATOM 865 C C . THR A 1 104 ? 12.691 4.489 -14.081 1.00 85.88 104 THR A C 1
ATOM 867 O O . THR A 1 104 ? 12.183 3.859 -15.011 1.00 85.88 104 THR A O 1
ATOM 870 N N . ILE A 1 105 ? 12.015 5.425 -13.406 1.00 88.38 105 ILE A N 1
ATOM 871 C CA . ILE A 1 105 ? 10.620 5.773 -13.714 1.00 88.38 105 ILE A CA 1
ATOM 872 C C . ILE A 1 105 ? 10.561 6.533 -15.043 1.00 88.38 105 ILE A C 1
ATOM 874 O O . ILE A 1 105 ? 9.746 6.202 -15.902 1.00 88.38 105 ILE A O 1
ATOM 878 N N . ASN A 1 106 ? 11.459 7.499 -15.250 1.00 89.06 106 ASN A N 1
ATOM 879 C CA . ASN A 1 106 ? 11.529 8.263 -16.496 1.00 89.06 106 ASN A CA 1
ATOM 880 C C . ASN A 1 106 ? 11.798 7.366 -17.707 1.00 89.06 106 ASN A C 1
ATOM 882 O O . ASN A 1 106 ? 11.132 7.499 -18.734 1.00 89.06 106 ASN A O 1
ATOM 886 N N . GLU A 1 107 ? 12.719 6.415 -17.582 1.00 88.69 107 GLU A N 1
ATOM 887 C CA . GLU A 1 107 ? 13.010 5.446 -18.633 1.00 88.69 107 GLU A CA 1
ATOM 888 C C . GLU A 1 107 ? 11.818 4.526 -18.910 1.00 88.69 107 GLU A C 1
ATOM 890 O O . GLU A 1 107 ? 11.526 4.253 -20.073 1.00 88.69 107 GLU A O 1
ATOM 895 N N . ALA A 1 108 ? 11.068 4.105 -17.889 1.00 90.25 108 ALA A N 1
ATOM 896 C CA . ALA A 1 108 ? 9.835 3.341 -18.085 1.00 90.25 108 ALA A CA 1
ATOM 897 C C . ALA A 1 108 ? 8.737 4.158 -18.790 1.00 90.25 108 ALA A C 1
ATOM 899 O O . ALA A 1 108 ? 8.103 3.649 -19.716 1.00 90.25 108 ALA A O 1
ATOM 900 N N . CYS A 1 109 ? 8.556 5.433 -18.425 1.00 89.81 109 CYS A N 1
ATOM 901 C CA . CYS A 1 109 ? 7.632 6.343 -19.109 1.00 89.81 109 CYS A CA 1
ATOM 902 C C . CYS A 1 109 ? 8.024 6.546 -20.580 1.00 89.81 109 CYS A C 1
ATOM 904 O O . CYS A 1 109 ? 7.176 6.490 -21.471 1.00 89.81 109 CYS A O 1
ATOM 906 N N . ARG A 1 110 ? 9.315 6.776 -20.858 1.00 90.25 110 ARG A N 1
ATOM 907 C CA . ARG A 1 110 ? 9.822 6.912 -22.234 1.00 90.25 110 ARG A CA 1
ATOM 908 C C . ARG A 1 110 ? 9.622 5.627 -23.020 1.00 90.25 110 ARG A C 1
ATOM 910 O O . ARG A 1 110 ? 9.187 5.684 -24.165 1.00 90.25 110 ARG A O 1
ATOM 917 N N . TYR A 1 111 ? 9.891 4.485 -22.400 1.00 90.69 111 TYR A N 1
ATOM 918 C CA . TYR A 1 111 ? 9.699 3.181 -23.015 1.00 90.69 111 TYR A CA 1
ATOM 919 C C . TYR A 1 111 ? 8.239 2.948 -23.413 1.00 90.69 111 TYR A C 1
ATOM 921 O O . TYR A 1 111 ? 7.984 2.597 -24.563 1.00 90.69 111 TYR A O 1
ATOM 929 N N . ALA A 1 112 ? 7.287 3.217 -22.509 1.00 91.00 112 ALA A N 1
ATOM 930 C CA . ALA A 1 112 ? 5.855 3.094 -22.790 1.00 91.00 112 ALA A CA 1
ATOM 931 C C . ALA A 1 112 ? 5.432 3.937 -24.004 1.00 91.00 112 ALA A C 1
ATOM 933 O O . ALA A 1 112 ? 4.662 3.473 -24.838 1.00 91.00 112 ALA A O 1
ATOM 934 N N . ARG A 1 113 ? 5.978 5.153 -24.135 1.00 89.50 113 ARG A N 1
ATOM 935 C CA . ARG A 1 113 ? 5.693 6.056 -25.263 1.00 89.50 113 ARG A CA 1
ATOM 936 C C . ARG A 1 113 ? 6.310 5.593 -26.583 1.00 89.50 113 ARG A C 1
ATOM 938 O O . ARG A 1 113 ? 5.717 5.822 -27.628 1.00 89.50 113 ARG A O 1
ATOM 945 N N . LEU A 1 114 ? 7.506 5.003 -26.543 1.00 89.25 114 LEU A N 1
ATOM 946 C CA . LEU A 1 114 ? 8.258 4.624 -27.744 1.00 89.25 114 LEU A CA 1
ATOM 947 C C . LEU A 1 114 ? 7.845 3.263 -28.306 1.00 89.25 114 LEU A C 1
ATOM 949 O O . LEU A 1 114 ? 7.726 3.119 -29.518 1.00 89.25 114 LEU A O 1
ATOM 953 N N . TYR A 1 115 ? 7.653 2.274 -27.435 1.00 88.31 115 TYR A N 1
ATOM 954 C CA . TYR A 1 115 ? 7.420 0.883 -27.835 1.00 88.31 115 TYR A CA 1
ATOM 955 C C . TYR A 1 115 ? 6.020 0.389 -27.473 1.00 88.31 115 TYR A C 1
ATOM 957 O O . TYR A 1 115 ? 5.592 -0.651 -27.970 1.00 88.31 115 TYR A O 1
ATOM 965 N N . GLY A 1 116 ? 5.303 1.115 -26.617 1.00 87.94 116 GLY A N 1
ATOM 966 C CA . GLY A 1 116 ? 4.087 0.644 -25.967 1.00 87.94 116 GLY A CA 1
ATOM 967 C C . GLY A 1 116 ? 4.359 0.067 -24.566 1.00 87.94 116 GLY A C 1
ATOM 968 O O . GLY A 1 116 ? 5.470 -0.372 -24.255 1.00 87.94 116 GLY A O 1
ATOM 969 N N . PRO A 1 117 ? 3.361 0.082 -23.670 1.00 90.88 117 PRO A N 1
ATOM 970 C CA . PRO A 1 117 ? 3.477 -0.519 -22.344 1.00 90.88 117 PRO A CA 1
ATOM 971 C C . PRO A 1 117 ? 3.650 -2.044 -22.426 1.00 90.88 117 PRO A C 1
ATOM 973 O O . PRO A 1 117 ? 2.886 -2.723 -23.106 1.00 90.88 117 PRO A O 1
ATOM 976 N N . GLY A 1 118 ? 4.638 -2.600 -21.716 1.00 87.56 118 GLY A N 1
ATOM 977 C CA . GLY A 1 118 ? 4.865 -4.052 -21.613 1.00 87.56 118 GLY A CA 1
ATOM 978 C C . GLY A 1 118 ? 5.412 -4.754 -22.862 1.00 87.56 118 GLY A C 1
ATOM 979 O O . GLY A 1 118 ? 5.774 -5.935 -22.796 1.00 87.56 118 GLY A O 1
ATOM 980 N N . THR A 1 119 ? 5.509 -4.052 -23.988 1.00 86.25 119 THR A N 1
ATOM 981 C CA . THR A 1 119 ? 5.967 -4.609 -25.264 1.00 86.25 119 THR A CA 1
ATOM 982 C C . THR A 1 119 ? 7.463 -4.899 -25.246 1.00 86.25 119 THR A C 1
ATOM 984 O O . THR A 1 119 ? 8.176 -4.503 -24.327 1.00 86.25 119 THR A O 1
ATOM 987 N N . GLU A 1 120 ? 7.937 -5.664 -26.226 1.00 82.69 120 GLU A N 1
ATOM 988 C CA . GLU A 1 120 ? 9.371 -5.847 -26.442 1.00 82.69 120 GLU A CA 1
ATOM 989 C C . GLU A 1 120 ? 9.959 -4.660 -27.192 1.00 82.69 120 GLU A C 1
ATOM 991 O O . GLU A 1 120 ? 9.287 -3.994 -27.979 1.00 82.69 120 GLU A O 1
ATOM 996 N N . CYS A 1 121 ? 11.239 -4.386 -26.932 1.00 74.69 121 CYS A N 1
ATOM 997 C CA . CYS A 1 121 ? 11.940 -3.355 -27.675 1.00 74.69 121 CYS A CA 1
ATOM 998 C C . CYS A 1 121 ? 12.079 -3.857 -29.106 1.00 74.69 121 CYS A C 1
ATOM 1000 O O . CYS A 1 121 ? 12.624 -4.938 -29.319 1.00 74.69 121 CYS A O 1
ATOM 1002 N N . ILE A 1 122 ? 11.619 -3.069 -30.071 1.00 75.00 122 ILE A N 1
ATOM 1003 C CA . ILE A 1 122 ? 11.836 -3.393 -31.476 1.00 75.00 122 ILE A CA 1
ATOM 1004 C C . ILE A 1 122 ? 13.336 -3.254 -31.734 1.00 75.00 122 ILE A C 1
ATOM 1006 O O . ILE A 1 122 ? 13.911 -2.182 -31.520 1.00 75.00 122 ILE A O 1
ATOM 1010 N N . GLU A 1 123 ? 13.980 -4.340 -32.155 1.00 74.12 123 GLU A N 1
ATOM 1011 C CA . GLU A 1 123 ? 15.375 -4.283 -32.572 1.00 74.12 123 GLU A CA 1
ATOM 1012 C C . GLU A 1 123 ? 15.482 -3.437 -33.836 1.00 74.12 123 GLU A C 1
ATOM 1014 O O . GLU A 1 123 ? 14.719 -3.590 -34.794 1.00 74.12 123 GLU A O 1
ATOM 1019 N N . LYS A 1 124 ? 16.426 -2.493 -33.834 1.00 76.56 124 LYS A N 1
ATOM 1020 C CA . LYS A 1 124 ? 16.641 -1.645 -34.999 1.00 76.56 124 LYS A CA 1
ATOM 1021 C C . LYS A 1 124 ? 17.087 -2.533 -36.169 1.00 76.56 124 LYS A C 1
ATOM 1023 O O . LYS A 1 124 ? 18.042 -3.290 -35.995 1.00 76.56 124 LYS A O 1
ATOM 1028 N N . PRO A 1 125 ? 16.474 -2.416 -37.361 1.00 73.44 125 PRO A N 1
ATOM 1029 C CA . PRO A 1 125 ? 16.913 -3.189 -38.511 1.00 73.44 125 PRO A CA 1
ATOM 1030 C C . PRO A 1 125 ? 18.373 -2.864 -38.840 1.00 73.44 125 PRO A C 1
ATOM 1032 O O . PRO A 1 125 ? 18.789 -1.699 -38.830 1.00 73.44 125 PRO A O 1
ATOM 1035 N N . VAL A 1 126 ? 19.154 -3.906 -39.126 1.00 84.94 126 VAL A N 1
ATOM 1036 C CA . VAL A 1 126 ? 20.550 -3.767 -39.544 1.00 84.94 126 VAL A CA 1
ATOM 1037 C C . VAL A 1 126 ? 20.571 -3.125 -40.929 1.00 84.94 126 VAL A C 1
ATOM 1039 O O . VAL A 1 126 ? 20.049 -3.676 -41.894 1.00 84.94 126 VAL A O 1
ATOM 1042 N N . LEU A 1 127 ? 21.164 -1.934 -41.025 1.00 82.38 127 LEU A N 1
ATOM 1043 C CA . LEU A 1 127 ? 21.316 -1.223 -42.291 1.00 82.38 127 LEU A CA 1
ATOM 1044 C C . LEU A 1 127 ? 22.659 -1.579 -42.923 1.00 82.38 127 LEU A C 1
ATOM 1046 O O . LEU A 1 127 ? 23.703 -1.087 -42.494 1.00 82.38 127 LEU A O 1
ATOM 1050 N N . THR A 1 128 ? 22.629 -2.383 -43.979 1.00 83.56 128 THR A N 1
ATOM 1051 C CA . THR A 1 128 ? 23.800 -2.640 -44.822 1.00 83.56 128 THR A CA 1
ATOM 1052 C C . THR A 1 128 ? 23.857 -1.588 -45.929 1.00 83.56 128 THR A C 1
ATOM 1054 O O . THR A 1 128 ? 22.901 -1.421 -46.684 1.00 83.56 128 THR A O 1
ATOM 1057 N N . ARG A 1 129 ? 24.967 -0.848 -46.032 1.00 80.88 129 ARG A N 1
ATOM 1058 C CA . ARG A 1 129 ? 25.211 0.099 -47.131 1.00 80.88 129 ARG A CA 1
ATOM 1059 C C . ARG A 1 129 ? 2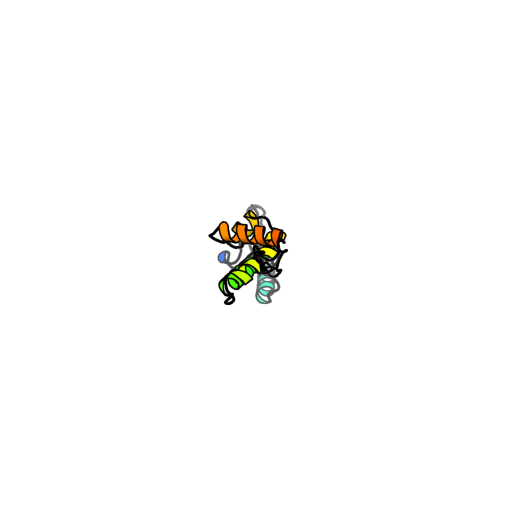6.336 -0.424 -48.006 1.00 80.88 129 ARG A C 1
ATOM 1061 O O . ARG A 1 129 ? 27.456 -0.583 -47.531 1.00 80.88 129 ARG A O 1
ATOM 1068 N N . ASN A 1 130 ? 26.046 -0.623 -49.286 1.00 82.06 130 ASN A N 1
ATOM 1069 C CA . ASN A 1 130 ? 27.068 -0.921 -50.280 1.00 82.06 130 ASN A CA 1
ATOM 1070 C C . ASN A 1 130 ? 27.604 0.391 -50.845 1.00 82.06 130 ASN A C 1
ATOM 1072 O O . ASN A 1 130 ? 26.836 1.244 -51.294 1.00 82.06 130 ASN A O 1
ATOM 1076 N N . LYS A 1 131 ? 28.925 0.560 -50.810 1.00 81.44 131 LYS A N 1
ATOM 1077 C CA . LYS A 1 131 ? 29.586 1.673 -51.487 1.00 81.44 131 LYS A CA 1
ATOM 1078 C C . LYS A 1 131 ? 29.611 1.345 -52.980 1.00 81.44 131 LYS A C 1
ATOM 1080 O O . LYS A 1 131 ? 30.100 0.284 -53.357 1.00 81.44 131 LYS A O 1
ATOM 1085 N N . ILE A 1 132 ? 29.050 2.217 -53.814 1.00 77.62 132 ILE A N 1
ATOM 1086 C CA . ILE A 1 132 ? 29.149 2.068 -55.269 1.00 77.62 132 ILE A CA 1
ATOM 1087 C C . ILE A 1 132 ? 30.618 2.309 -55.639 1.00 77.62 132 ILE A C 1
ATOM 1089 O O . ILE A 1 132 ? 31.185 3.337 -55.266 1.00 77.62 132 ILE A O 1
ATOM 1093 N N . SER A 1 133 ? 31.249 1.329 -56.285 1.00 75.12 133 SER A N 1
ATOM 1094 C CA . SER A 1 133 ? 32.593 1.466 -56.845 1.00 75.12 133 SER A CA 1
ATOM 1095 C C . SER A 1 133 ? 32.546 2.335 -58.103 1.00 75.12 133 SER A C 1
ATOM 1097 O O . SER A 1 133 ? 31.558 2.310 -58.836 1.00 75.12 133 SER A O 1
ATOM 1099 N N . GLN A 1 134 ? 33.617 3.097 -58.349 1.00 69.62 134 GLN A N 1
ATOM 1100 C CA . GLN A 1 134 ? 33.735 4.013 -59.493 1.00 69.62 134 GLN A CA 1
ATOM 1101 C C . GLN A 1 134 ? 33.451 3.313 -60.838 1.00 69.62 134 GLN A C 1
ATOM 1103 O O . GLN A 1 134 ? 32.846 3.900 -61.719 1.00 69.62 134 GLN A O 1
ATOM 1108 N N . GLU A 1 135 ? 33.795 2.026 -60.935 1.00 68.56 135 GLU A N 1
ATOM 1109 C CA . GLU A 1 135 ? 33.597 1.134 -62.091 1.00 68.56 135 GLU A CA 1
ATOM 1110 C C . GLU A 1 135 ? 32.125 0.875 -62.470 1.00 68.56 135 GLU A C 1
ATOM 1112 O O . GLU A 1 135 ? 31.854 0.230 -63.475 1.00 68.56 135 GLU A O 1
ATOM 1117 N N . ARG A 1 136 ? 31.164 1.310 -61.646 1.00 59.69 136 ARG A N 1
ATOM 1118 C CA . ARG A 1 136 ? 29.716 1.171 -61.895 1.00 59.69 136 ARG A CA 1
ATOM 1119 C C . ARG A 1 136 ? 29.030 2.501 -62.225 1.00 59.69 136 ARG A C 1
ATOM 1121 O O . ARG A 1 136 ? 27.802 2.560 -62.201 1.00 59.69 136 ARG A O 1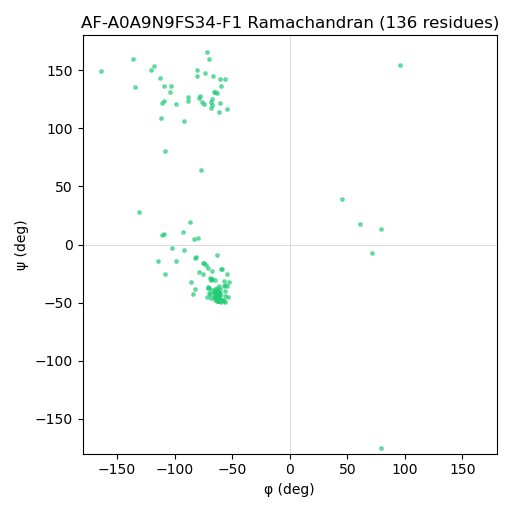
ATOM 1128 N N . LEU A 1 137 ? 29.811 3.565 -62.425 1.00 59.91 137 LEU A N 1
ATOM 1129 C CA . LEU A 1 137 ? 29.337 4.905 -62.788 1.00 59.91 137 LEU A CA 1
ATOM 1130 C C . LEU A 1 137 ? 29.535 5.235 -64.280 1.00 59.91 137 LEU A C 1
ATOM 1132 O O . LEU A 1 137 ? 29.091 6.304 -64.697 1.00 59.91 137 LEU A O 1
ATOM 1136 N N . ASP A 1 138 ? 30.147 4.323 -65.041 1.00 51.56 138 ASP A N 1
ATOM 1137 C CA . ASP A 1 138 ? 30.252 4.342 -66.508 1.00 51.56 138 ASP A CA 1
ATOM 1138 C C . ASP A 1 138 ? 29.172 3.442 -67.142 1.00 51.56 138 ASP A C 1
ATOM 1140 O O . ASP A 1 138 ? 28.731 3.752 -68.273 1.00 51.56 138 ASP A O 1
#

Secondary structure (DSSP, 8-state):
-GGGGT-EE--SS-TTT-S---EE--S-HHHHHHHHHHHHHTTSS-SS-TTTS-HHHHHHHHHHHHHHH--SHHHHHHHHHHHHHTTS-HHHHHHHH--S-HHHHHHHHHHHHHH-TTPPPPPPPP---PPPPGGG--

pLDDT: mean 85.02, std 9.03, range [51.56, 95.56]

Organism: NCBI:txid1213867

Sequence (138 aa):
MLRHMGCIEITPYNKNQSEFEFWTRSLDSDKDCETLQNLYNFSFIQPIPNQFCNQTKVFWNCIRESLNANKRGQNERRRILSIIANQFTYDEIKKNLNIASSDTINEACRYARLYGPGTECIEKPVLTRNKISQERLD

Foldseek 3Di:
DQVVVQ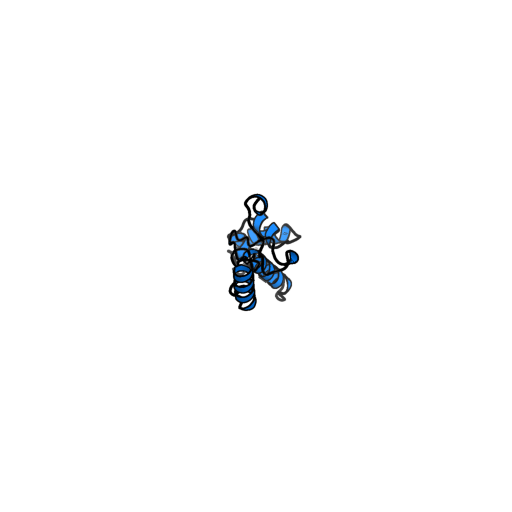KDWQALDDVVQAVDTDIDNDPCVVVVNVVNVVCVVVVVDHRQPPVRVPVVLVVLVVLLVCLVPDPPDLQQSLLQLLQVLVPDPLVCNCVRNVDPDSVSNVSSVVCCVPANRNGHDPDDDDDDDDDDDPVVVD

Solvent-accessible surface area (backbone atoms only — not comparable to full-atom values): 8352 Å² total; per-residue (Å²): 113,58,62,82,74,64,32,46,80,45,52,74,63,62,71,90,72,29,91,72,77,40,72,44,73,59,94,64,53,64,63,56,32,53,51,43,36,50,37,38,75,71,63,76,46,59,71,60,50,75,89,67,47,55,57,68,57,53,51,33,46,51,51,40,52,51,54,70,68,51,82,78,49,70,68,54,47,38,21,58,44,3,45,50,44,70,77,44,54,72,67,56,48,40,68,58,50,64,55,89,55,69,61,65,55,52,51,11,40,51,41,21,73,76,58,39,54,55,46,70,80,80,76,78,78,86,82,85,81,81,80,83,55,77,90,77,76,120

Nearest PDB structures (foldseek):
  2pmh-assembly1_A  TM=4.830E-01  e=7.666E+00  Sulfurisphaera tokodaii str. 7
  6w6h-assembly1_A  TM=2.962E-01  e=6.378E+00  Mycobacterium tuberculosis

Radius of gyration: 29.52 Å; Cα contacts (8 Å, |Δi|>4): 120; chains: 1; bounding box: 61×29×98 Å